Protein AF-A0A1G1VED5-F1 (afdb_monomer_lite)

Foldseek 3Di:
DDDPDPDDDDLQADDPVNVCVVCVVVVFAKDKDFDDPPDDDPQLPAQKKFWADADPVQNNTFIWGRHPSWTFGDPSSQDDPNPVVNDPTGTDNDDPHDTGMIMDGDD

Radius of gyration: 15.88 Å; chains: 1; bounding box: 29×30×59 Å

Organism: NCBI:txid1797520

Structure (mmCIF, N/CA/C/O backbone):
data_AF-A0A1G1VED5-F1
#
_entry.id   AF-A0A1G1VED5-F1
#
loop_
_atom_site.group_PDB
_atom_site.id
_atom_site.type_symbol
_atom_site.label_atom_id
_atom_site.label_alt_id
_atom_site.label_comp_id
_atom_site.label_asym_id
_atom_site.label_entity_id
_atom_site.label_seq_id
_atom_site.pdbx_PDB_ins_code
_atom_site.Cartn_x
_atom_site.Cartn_y
_atom_site.Cartn_z
_atom_site.occupancy
_atom_site.B_iso_or_equiv
_atom_site.auth_seq_id
_atom_site.auth_comp_id
_atom_site.auth_asym_id
_atom_site.auth_atom_id
_atom_site.pdbx_PDB_model_num
ATOM 1 N N . MET A 1 1 ? -8.346 6.902 44.977 1.00 39.25 1 MET A N 1
ATOM 2 C CA . MET A 1 1 ? -7.422 6.256 44.016 1.00 39.25 1 MET A CA 1
ATOM 3 C C . MET A 1 1 ? -7.840 6.660 42.600 1.00 39.25 1 MET A C 1
ATOM 5 O O . MET A 1 1 ? -8.982 6.420 42.235 1.00 39.25 1 MET A O 1
ATOM 9 N N . LYS A 1 2 ? -6.996 7.391 41.855 1.00 36.03 2 LYS A N 1
ATOM 10 C CA . LYS A 1 2 ? -7.331 7.960 40.530 1.00 36.03 2 LYS A CA 1
ATOM 11 C C . LYS A 1 2 ? -7.444 6.848 39.474 1.00 36.03 2 LYS A C 1
ATOM 13 O O . LYS A 1 2 ? -6.492 6.100 39.283 1.00 36.03 2 LYS A O 1
ATOM 18 N N . LEU A 1 3 ? -8.579 6.782 38.772 1.00 39.34 3 LEU A N 1
ATOM 19 C CA . LEU A 1 3 ? -8.781 5.950 37.579 1.00 39.34 3 LEU A CA 1
ATOM 20 C C . LEU A 1 3 ? -7.736 6.331 36.517 1.00 39.34 3 LEU A C 1
ATOM 22 O O . LEU A 1 3 ? -7.744 7.444 35.986 1.00 39.34 3 LEU A O 1
ATOM 26 N N . LEU A 1 4 ? -6.798 5.423 36.244 1.00 42.56 4 LEU A N 1
ATOM 27 C CA . LEU A 1 4 ? -5.772 5.608 35.224 1.00 42.56 4 LEU A CA 1
ATOM 28 C C . LEU A 1 4 ? -6.438 5.674 33.846 1.00 42.56 4 LEU A C 1
ATOM 30 O O . LEU A 1 4 ? -7.007 4.700 33.357 1.00 42.56 4 LEU A O 1
ATOM 34 N N . LYS A 1 5 ? -6.345 6.860 33.236 1.00 44.59 5 LYS A N 1
ATOM 35 C CA . LYS A 1 5 ? -6.710 7.166 31.851 1.00 44.59 5 LYS A CA 1
ATOM 36 C C . LYS A 1 5 ? -6.234 6.040 30.927 1.00 44.59 5 LYS A C 1
ATOM 38 O O . LYS A 1 5 ? -5.043 5.736 30.872 1.00 44.59 5 LYS A O 1
ATOM 43 N N . THR A 1 6 ? -7.165 5.432 30.197 1.00 47.59 6 THR A N 1
ATOM 44 C CA . THR A 1 6 ? -6.905 4.405 29.182 1.00 47.59 6 THR A CA 1
ATOM 45 C C . THR A 1 6 ? -5.777 4.850 28.249 1.00 47.59 6 THR A C 1
ATOM 47 O O . THR A 1 6 ? -5.938 5.822 27.508 1.00 47.59 6 THR A O 1
ATOM 50 N N . LYS A 1 7 ? -4.637 4.145 28.274 1.00 45.62 7 LYS A N 1
ATOM 51 C CA . LYS A 1 7 ? -3.546 4.327 27.306 1.00 45.62 7 LYS A CA 1
ATOM 52 C C . LYS A 1 7 ? -4.120 4.165 25.895 1.00 45.62 7 LYS A C 1
ATOM 54 O O . LYS A 1 7 ? -4.500 3.063 25.502 1.00 45.62 7 LYS A O 1
ATOM 59 N N . GLN A 1 8 ? -4.200 5.254 25.132 1.00 43.66 8 GLN A N 1
ATOM 60 C CA . GLN A 1 8 ? -4.539 5.193 23.712 1.00 43.66 8 GLN A CA 1
ATOM 61 C C . GLN A 1 8 ? -3.521 4.292 23.005 1.00 43.66 8 GLN A C 1
ATOM 63 O O . GLN A 1 8 ? -2.314 4.525 23.061 1.00 43.66 8 GLN A O 1
ATOM 68 N N . LYS A 1 9 ? -4.008 3.232 22.357 1.00 50.09 9 LYS A N 1
ATOM 69 C CA . LYS A 1 9 ? -3.183 2.292 21.596 1.00 50.09 9 LYS A CA 1
ATOM 70 C C . LYS A 1 9 ? -2.670 3.021 20.349 1.00 50.09 9 LYS A C 1
ATOM 72 O O . LYS A 1 9 ? -3.423 3.238 19.403 1.00 50.09 9 LYS A O 1
ATOM 77 N N . ILE A 1 10 ? -1.415 3.465 20.366 1.00 50.50 10 ILE A N 1
ATOM 78 C CA . ILE A 1 10 ? -0.801 4.173 19.236 1.00 50.50 10 ILE A CA 1
ATOM 79 C C . ILE A 1 10 ? -0.595 3.168 18.096 1.00 50.50 10 ILE A C 1
ATOM 81 O O . ILE A 1 10 ? 0.310 2.338 18.132 1.00 50.50 10 ILE A O 1
ATOM 85 N N . TYR A 1 11 ? -1.427 3.240 17.057 1.00 55.09 11 TYR A N 1
ATOM 86 C CA . TYR A 1 11 ? -1.234 2.464 15.832 1.00 55.09 11 TYR A CA 1
ATOM 87 C C . TYR A 1 11 ? -0.180 3.152 14.951 1.00 55.09 11 TYR A C 1
ATOM 89 O O . TYR A 1 11 ? -0.501 3.883 14.004 1.00 55.09 11 TYR A O 1
ATOM 97 N N . LYS A 1 12 ? 1.106 2.929 15.256 1.00 62.94 12 LYS A N 1
ATOM 98 C CA . LYS A 1 12 ? 2.206 3.305 14.356 1.00 62.94 12 LYS A CA 1
ATOM 99 C C . LYS A 1 12 ? 2.199 2.339 13.162 1.00 62.94 12 LYS A C 1
ATOM 101 O O . LYS A 1 12 ? 2.841 1.293 13.165 1.00 62.94 12 LYS A O 1
ATOM 106 N N . GLY A 1 13 ? 1.349 2.630 12.178 1.00 63.25 13 GLY A N 1
ATOM 107 C CA . GLY A 1 13 ? 1.398 1.989 10.860 1.00 63.25 13 GLY A CA 1
ATOM 108 C C . GLY A 1 13 ? 2.689 2.335 10.123 1.00 63.25 13 GLY A C 1
ATOM 109 O O . GLY A 1 13 ? 3.300 3.351 10.451 1.00 63.25 13 GLY A O 1
ATOM 110 N N . SER A 1 14 ? 3.089 1.512 9.150 1.00 69.75 14 SER A N 1
ATOM 111 C CA . SER A 1 14 ? 4.269 1.814 8.334 1.00 69.75 14 SER A CA 1
ATOM 112 C C . SER A 1 14 ? 3.945 2.797 7.226 1.00 69.75 14 SER A C 1
ATOM 114 O O . SER A 1 14 ? 2.886 2.722 6.601 1.00 69.75 14 S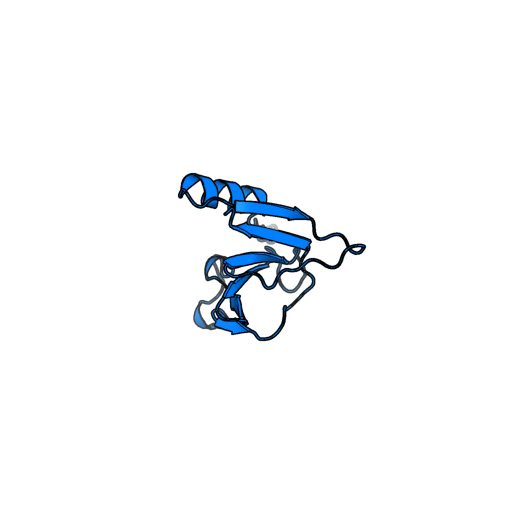ER A O 1
ATOM 116 N N . SER A 1 15 ? 4.856 3.732 6.992 1.00 78.44 15 SER A N 1
ATOM 117 C CA . SER A 1 15 ? 4.754 4.664 5.873 1.00 78.44 15 SER A CA 1
ATOM 118 C C . SER A 1 15 ? 5.183 4.000 4.560 1.00 78.44 15 SER A C 1
ATOM 120 O O . SER A 1 15 ? 5.942 3.034 4.553 1.00 78.44 15 SER A O 1
ATOM 122 N N . CYS A 1 16 ? 4.747 4.548 3.422 1.00 81.94 16 CYS A N 1
ATOM 123 C CA . CYS A 1 16 ? 5.238 4.104 2.113 1.00 81.94 16 CYS A CA 1
ATOM 124 C C . CYS A 1 16 ? 6.748 4.300 1.948 1.00 81.94 16 CYS A C 1
ATOM 126 O O . CYS A 1 16 ? 7.368 3.542 1.215 1.00 81.94 16 CYS A O 1
ATOM 128 N N . ARG A 1 17 ? 7.333 5.302 2.620 1.00 82.62 17 ARG A N 1
ATOM 129 C CA . ARG A 1 17 ? 8.781 5.539 2.592 1.00 82.62 17 ARG A CA 1
ATOM 130 C C . ARG A 1 17 ? 9.533 4.443 3.334 1.00 82.62 17 ARG A C 1
ATOM 132 O O . ARG A 1 17 ? 10.480 3.912 2.786 1.00 82.62 17 ARG A O 1
ATOM 139 N N . GLU A 1 18 ? 9.060 4.061 4.519 1.00 84.94 18 GLU A N 1
ATOM 140 C CA . GLU A 1 18 ? 9.629 2.929 5.266 1.00 84.94 18 GLU A CA 1
ATOM 141 C C . GLU A 1 18 ? 9.534 1.632 4.455 1.00 84.94 18 GLU A C 1
ATOM 143 O O . GLU A 1 18 ? 10.498 0.880 4.391 1.00 84.94 18 GLU A O 1
ATOM 148 N N . LEU A 1 19 ? 8.396 1.385 3.791 1.00 86.69 19 LEU A N 1
ATOM 149 C CA . LEU A 1 19 ? 8.260 0.217 2.921 1.00 86.69 19 LEU A CA 1
ATOM 150 C C . LEU A 1 19 ? 9.226 0.274 1.730 1.00 86.69 19 LEU A C 1
ATOM 152 O O . LEU A 1 19 ? 9.822 -0.740 1.393 1.00 86.69 19 LEU A O 1
ATOM 156 N N 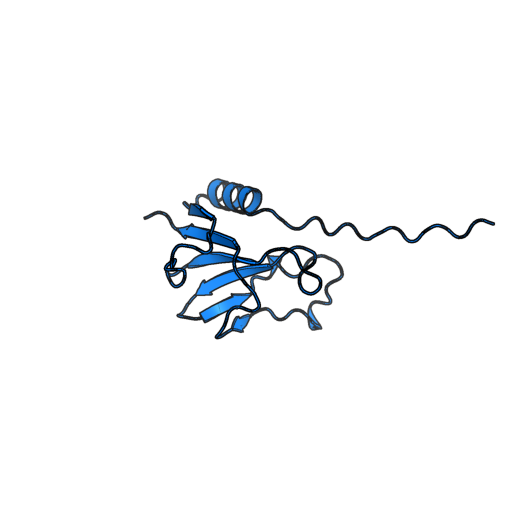. LEU A 1 20 ? 9.396 1.440 1.103 1.00 89.31 20 LEU A N 1
ATOM 157 C CA . LEU A 1 20 ? 10.353 1.609 0.012 1.00 89.31 20 LEU A CA 1
ATOM 158 C C . LEU A 1 20 ? 11.790 1.332 0.469 1.00 89.31 20 LEU A C 1
ATOM 160 O O . LEU A 1 20 ? 12.493 0.604 -0.222 1.00 89.31 20 LEU A O 1
ATOM 164 N N . SER A 1 21 ? 12.201 1.870 1.621 1.00 88.12 21 SER A N 1
ATOM 165 C CA . SER A 1 21 ? 13.522 1.611 2.206 1.00 88.12 21 SER A CA 1
ATOM 166 C C . SER A 1 21 ? 13.740 0.119 2.451 1.00 88.12 21 SER A C 1
ATOM 168 O O . SER A 1 21 ? 14.727 -0.429 1.977 1.00 88.12 21 SER A O 1
ATOM 170 N N . LEU A 1 22 ? 12.768 -0.568 3.063 1.00 89.62 22 LEU A N 1
ATOM 171 C CA . LEU A 1 22 ? 12.842 -2.015 3.292 1.00 89.62 22 LEU A CA 1
ATOM 172 C C . LEU A 1 22 ? 12.956 -2.815 1.987 1.00 89.62 22 LEU A C 1
ATOM 174 O O . LEU A 1 22 ? 13.718 -3.774 1.916 1.00 89.62 22 LEU A O 1
ATOM 178 N N . LEU A 1 23 ? 12.208 -2.439 0.944 1.00 90.12 23 LEU A N 1
ATOM 179 C CA . LEU A 1 23 ? 12.312 -3.092 -0.364 1.00 90.12 23 LEU A CA 1
ATOM 180 C C . LEU A 1 23 ? 13.718 -2.903 -0.953 1.00 90.12 23 LEU A C 1
ATOM 182 O O . LEU A 1 23 ? 14.331 -3.875 -1.385 1.00 90.12 23 LEU A O 1
ATOM 186 N N . GLN A 1 24 ? 14.254 -1.683 -0.901 1.00 90.06 24 GLN A N 1
ATOM 187 C CA . GLN A 1 24 ? 15.593 -1.365 -1.406 1.00 90.06 24 GLN A CA 1
ATOM 188 C C . GLN A 1 24 ? 16.701 -2.105 -0.644 1.00 90.06 24 GLN A C 1
ATOM 190 O O . GLN A 1 24 ? 17.602 -2.651 -1.274 1.00 90.06 24 GLN A O 1
ATOM 195 N N . GLU A 1 25 ? 16.605 -2.187 0.684 1.00 93.25 25 GLU A N 1
ATOM 196 C CA . GLU A 1 25 ? 17.525 -2.953 1.542 1.00 93.25 25 GLU A CA 1
ATOM 197 C C . GLU A 1 2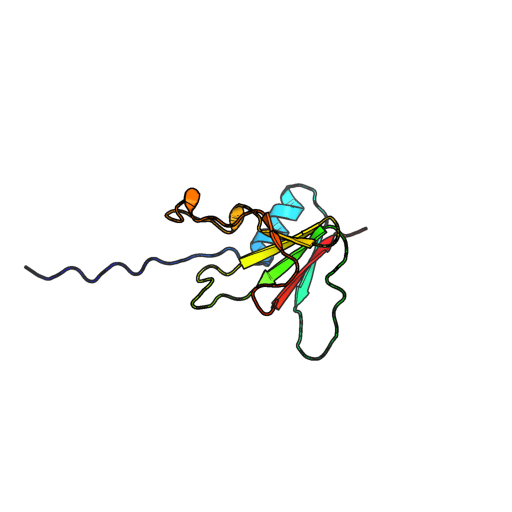5 ? 17.539 -4.449 1.191 1.00 93.25 25 GLU A C 1
ATOM 199 O O . GLU A 1 25 ? 18.564 -5.112 1.317 1.00 93.25 25 GLU A O 1
ATOM 204 N N . ASN A 1 26 ? 16.419 -4.976 0.690 1.00 92.06 26 ASN A N 1
ATOM 205 C CA . ASN A 1 26 ? 16.287 -6.362 0.240 1.00 92.06 26 ASN A CA 1
ATOM 206 C C . ASN A 1 26 ? 16.541 -6.523 -1.270 1.00 92.06 26 ASN A C 1
ATOM 208 O O . ASN A 1 26 ? 16.095 -7.497 -1.873 1.00 92.06 26 ASN A O 1
ATOM 212 N N . SER A 1 27 ? 17.246 -5.572 -1.895 1.00 93.44 27 SER A N 1
ATOM 213 C CA . SER A 1 27 ? 17.578 -5.576 -3.330 1.00 93.44 27 SER A CA 1
ATOM 214 C C . SER A 1 27 ? 16.360 -5.612 -4.266 1.00 93.44 27 SER A C 1
ATOM 216 O O . SER A 1 27 ? 16.471 -5.982 -5.434 1.00 93.44 27 SER A O 1
ATOM 218 N N . LEU A 1 28 ? 15.184 -5.197 -3.785 1.00 91.88 28 LEU A N 1
ATOM 219 C CA . LEU A 1 28 ? 13.980 -5.060 -4.596 1.00 91.88 28 LEU A CA 1
ATOM 220 C C . LEU A 1 28 ? 13.866 -3.619 -5.090 1.00 91.88 28 LEU A C 1
ATOM 222 O O . LEU A 1 28 ? 13.525 -2.689 -4.352 1.00 91.88 28 LEU A O 1
ATOM 226 N N . ALA A 1 29 ? 14.133 -3.431 -6.378 1.00 92.56 29 ALA A N 1
ATOM 227 C CA . ALA A 1 29 ? 14.088 -2.124 -7.008 1.00 92.56 29 ALA A CA 1
ATOM 228 C C . ALA A 1 29 ? 12.632 -1.668 -7.208 1.00 92.56 29 ALA A C 1
ATOM 230 O O . ALA A 1 29 ? 11.898 -2.217 -8.023 1.00 92.56 29 ALA A O 1
ATOM 231 N N . TYR A 1 30 ? 12.213 -0.640 -6.466 1.00 94.31 30 TYR A N 1
ATOM 232 C CA . TYR A 1 30 ? 10.885 -0.030 -6.584 1.00 94.31 30 TYR A CA 1
ATOM 233 C C . TYR A 1 30 ? 10.970 1.494 -6.734 1.00 94.31 30 TYR A C 1
ATOM 235 O O . TYR A 1 30 ? 11.922 2.147 -6.297 1.00 94.31 30 TYR A O 1
ATOM 243 N N . ASN A 1 31 ? 9.936 2.067 -7.342 1.00 90.94 31 ASN A N 1
ATOM 244 C CA . ASN A 1 31 ? 9.611 3.492 -7.333 1.00 90.94 31 ASN A CA 1
ATOM 245 C C . ASN A 1 31 ? 8.312 3.710 -6.563 1.00 90.94 31 ASN A C 1
ATOM 247 O O . ASN A 1 31 ? 7.460 2.834 -6.568 1.00 90.94 31 ASN A O 1
ATOM 251 N N . TYR A 1 32 ? 8.103 4.888 -5.971 1.00 90.19 32 TYR A N 1
ATOM 252 C CA . TYR A 1 32 ? 6.827 5.242 -5.339 1.00 90.19 32 TYR A CA 1
ATOM 253 C C . TYR A 1 32 ? 6.234 6.510 -5.955 1.00 90.19 32 TYR A C 1
ATOM 255 O O . TYR A 1 32 ? 6.960 7.421 -6.353 1.00 90.19 32 TYR A O 1
ATOM 263 N N . LYS A 1 33 ? 4.903 6.583 -6.032 1.00 90.44 33 LYS A N 1
ATOM 264 C CA . LYS A 1 33 ? 4.165 7.746 -6.543 1.00 90.44 33 LYS A CA 1
ATOM 265 C C . LYS A 1 33 ? 2.952 8.048 -5.676 1.00 90.44 33 LYS A C 1
ATOM 267 O O . LYS A 1 33 ? 2.284 7.145 -5.173 1.00 90.44 33 LYS A O 1
ATOM 272 N N . TYR A 1 34 ? 2.648 9.337 -5.533 1.00 91.31 34 TYR A N 1
ATOM 273 C CA . TYR A 1 34 ? 1.389 9.798 -4.955 1.00 91.31 34 TYR A CA 1
ATOM 274 C C . TYR A 1 34 ? 0.273 9.741 -6.000 1.00 91.31 34 TYR A C 1
ATOM 276 O O . TYR A 1 34 ? 0.389 10.327 -7.079 1.00 91.31 34 TYR A O 1
ATOM 284 N N . LEU A 1 35 ? -0.825 9.070 -5.660 1.00 91.00 35 LEU A N 1
ATOM 285 C CA . LEU A 1 35 ? -1.980 8.907 -6.536 1.00 91.00 35 LEU A CA 1
ATOM 286 C C . LEU A 1 35 ? -2.909 10.115 -6.386 1.00 91.00 35 LEU A C 1
ATOM 288 O O . LEU A 1 35 ? -3.848 10.131 -5.586 1.00 91.00 35 LEU A O 1
ATOM 292 N N . SER A 1 36 ? -2.618 11.176 -7.138 1.00 83.25 36 SER A N 1
ATOM 293 C CA . SER A 1 36 ? -3.466 12.370 -7.150 1.00 83.25 36 SER A CA 1
ATOM 294 C C . SER A 1 36 ? -4.823 12.084 -7.807 1.00 83.25 36 SER A C 1
ATOM 296 O O . SER A 1 36 ? -4.930 11.260 -8.711 1.00 83.25 36 SER A O 1
ATOM 298 N N . LYS A 1 37 ? -5.875 12.808 -7.389 1.00 74.50 37 LYS A N 1
ATOM 299 C CA . LYS A 1 37 ? -7.239 12.643 -7.933 1.00 74.50 37 LYS A CA 1
ATOM 300 C C . LYS A 1 37 ? -7.368 12.996 -9.425 1.00 74.50 37 LYS A C 1
ATOM 302 O O . LYS A 1 37 ? -8.373 12.645 -10.021 1.00 74.50 37 LYS A O 1
ATOM 307 N N . LYS A 1 38 ? -6.408 13.736 -9.989 1.00 69.88 38 LYS A N 1
ATOM 308 C CA . LYS A 1 38 ? -6.501 14.336 -11.332 1.00 69.88 38 LYS A CA 1
ATOM 309 C C . LYS A 1 38 ? -5.987 13.426 -12.453 1.00 69.88 38 LYS A C 1
ATOM 311 O O . LYS A 1 38 ? -6.171 13.759 -13.614 1.00 69.88 38 LYS A O 1
ATOM 316 N N . LYS A 1 39 ? -5.309 12.322 -12.125 1.00 74.12 39 LYS A N 1
ATOM 317 C CA . LYS A 1 39 ? -4.730 11.395 -13.107 1.00 74.12 39 LYS A CA 1
ATOM 318 C C . LYS A 1 39 ? -5.283 9.992 -12.885 1.00 74.12 39 LYS A C 1
ATOM 320 O O . LYS A 1 39 ? -5.337 9.533 -11.744 1.00 74.12 39 LYS A O 1
ATOM 325 N N . SER A 1 40 ? -5.660 9.312 -13.966 1.00 74.12 40 SER A N 1
ATOM 326 C CA . SER A 1 40 ? -5.850 7.863 -13.945 1.00 74.12 40 SER A CA 1
ATOM 327 C C . SER A 1 40 ? -4.475 7.210 -13.863 1.00 74.12 40 SER A C 1
ATOM 329 O O . SER A 1 40 ? -3.621 7.439 -14.720 1.00 74.12 40 SER A O 1
ATOM 331 N N . TRP A 1 41 ? -4.248 6.420 -12.824 1.00 78.44 41 TRP A N 1
ATOM 332 C CA . TRP A 1 41 ? -3.014 5.663 -12.668 1.00 78.44 41 TRP A CA 1
ATOM 333 C C . TRP A 1 41 ? -3.300 4.212 -13.031 1.00 78.44 41 TRP A C 1
ATOM 335 O O . TRP A 1 41 ? -4.240 3.633 -12.487 1.00 78.44 41 TRP A O 1
ATOM 345 N N . LYS A 1 42 ? -2.491 3.635 -13.924 1.00 83.38 42 LYS A N 1
ATOM 346 C CA . LYS A 1 42 ? -2.422 2.180 -14.076 1.00 83.38 42 LYS A CA 1
ATOM 347 C C . LYS A 1 42 ? -1.795 1.641 -12.797 1.00 83.38 42 LYS A C 1
ATOM 349 O O . LYS A 1 42 ? -0.668 1.996 -12.466 1.00 83.38 42 LYS A O 1
ATOM 354 N N . ILE A 1 43 ? -2.588 0.931 -12.006 1.00 88.56 43 ILE A N 1
ATOM 355 C CA . ILE A 1 43 ? -2.179 0.354 -10.712 1.00 88.56 43 ILE A CA 1
ATOM 356 C C . ILE A 1 43 ? -2.279 -1.175 -10.728 1.00 88.56 43 ILE A C 1
ATOM 358 O O . ILE A 1 43 ? -1.986 -1.829 -9.737 1.00 88.56 43 ILE A O 1
ATOM 362 N N . ASP A 1 44 ? -2.694 -1.723 -11.859 1.00 87.00 44 ASP A N 1
ATOM 363 C CA . ASP A 1 44 ? -2.915 -3.124 -12.191 1.00 87.00 44 ASP A CA 1
ATOM 364 C C . ASP A 1 44 ? -1.699 -3.755 -12.895 1.00 87.00 44 ASP A C 1
ATOM 366 O O . ASP A 1 44 ? -1.811 -4.756 -13.603 1.00 87.00 44 ASP A O 1
ATOM 370 N N . GLU A 1 45 ? -0.510 -3.194 -12.677 1.00 90.50 45 GLU A N 1
ATOM 371 C CA . GLU A 1 45 ? 0.750 -3.790 -13.117 1.00 90.50 45 GLU A CA 1
ATOM 372 C C . GLU A 1 45 ? 1.212 -4.851 -12.100 1.00 90.50 45 GLU A C 1
ATOM 374 O O . GLU A 1 45 ? 1.090 -4.626 -10.887 1.00 90.50 45 GLU A O 1
ATOM 379 N N . PRO A 1 46 ? 1.727 -6.016 -12.542 1.00 92.56 46 PRO A N 1
ATOM 380 C CA . PRO A 1 46 ? 2.184 -7.076 -11.646 1.00 92.56 46 PRO A CA 1
ATOM 381 C C . PRO A 1 46 ? 3.120 -6.573 -10.546 1.00 92.56 46 PRO A C 1
ATOM 383 O O . PRO A 1 46 ? 4.029 -5.789 -10.799 1.00 92.56 46 PRO A O 1
ATOM 386 N N . LEU A 1 47 ? 2.897 -7.052 -9.320 1.00 93.06 47 LEU A N 1
ATOM 387 C CA . LEU A 1 47 ? 3.668 -6.706 -8.121 1.00 93.06 47 LEU A CA 1
ATOM 388 C C . LEU A 1 47 ? 3.566 -5.234 -7.687 1.00 93.06 47 LEU A C 1
ATOM 390 O O . LEU A 1 47 ? 4.244 -4.830 -6.744 1.00 93.06 47 LEU A O 1
ATOM 394 N N . THR A 1 48 ? 2.670 -4.444 -8.286 1.00 94.56 48 THR A N 1
ATOM 395 C CA . THR A 1 48 ? 2.359 -3.102 -7.780 1.00 94.56 48 THR A CA 1
ATOM 396 C C . THR A 1 48 ? 1.839 -3.193 -6.354 1.00 94.56 48 THR A C 1
ATOM 398 O O . THR A 1 48 ? 0.872 -3.905 -6.074 1.00 94.56 48 THR A O 1
ATOM 401 N N . ILE A 1 49 ? 2.448 -2.436 -5.446 1.00 94.88 49 ILE A N 1
ATOM 402 C CA . ILE A 1 49 ? 2.010 -2.339 -4.056 1.00 94.88 49 ILE A CA 1
ATOM 403 C C . ILE A 1 49 ? 1.296 -1.012 -3.874 1.00 94.88 49 ILE A C 1
ATOM 405 O O . ILE A 1 49 ? 1.878 0.048 -4.065 1.00 94.88 49 ILE A O 1
ATOM 409 N N . ILE A 1 50 ? 0.048 -1.033 -3.442 1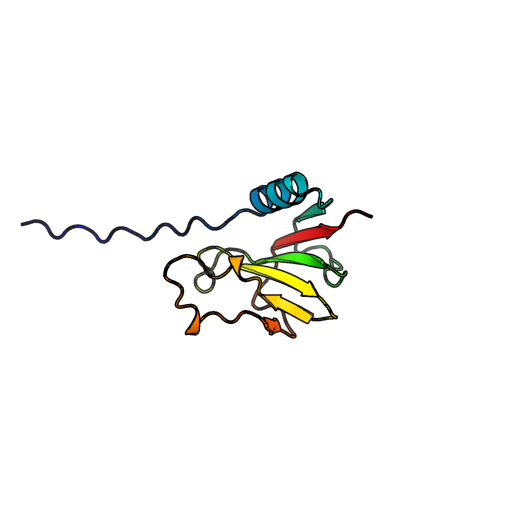.00 94.19 50 ILE A N 1
ATOM 410 C CA . ILE A 1 50 ? -0.686 0.186 -3.118 1.00 94.19 50 ILE A CA 1
ATOM 411 C C . ILE A 1 50 ? -0.812 0.366 -1.614 1.00 94.19 50 ILE A C 1
ATOM 413 O O . ILE A 1 50 ? -0.809 -0.592 -0.842 1.00 94.19 50 ILE A O 1
ATOM 417 N N . TYR A 1 51 ? -0.996 1.614 -1.205 1.00 93.25 51 TYR A N 1
ATOM 418 C CA . TYR A 1 51 ? -1.313 1.965 0.168 1.00 93.25 51 TYR A CA 1
ATOM 419 C C . TYR A 1 51 ? -2.615 2.753 0.242 1.00 93.25 51 TYR A C 1
ATOM 421 O O . TYR A 1 51 ? -2.783 3.802 -0.392 1.00 93.25 51 TYR A O 1
ATOM 429 N N . ILE A 1 52 ? -3.523 2.257 1.073 1.00 91.00 52 ILE A N 1
ATOM 430 C CA . ILE A 1 52 ? -4.769 2.905 1.459 1.00 91.00 52 ILE A CA 1
ATOM 431 C C . ILE A 1 52 ? -4.522 3.683 2.748 1.00 91.00 52 ILE A C 1
ATOM 433 O O . ILE A 1 52 ? -3.989 3.165 3.734 1.00 91.00 52 ILE A O 1
ATOM 437 N N . LYS A 1 53 ? -4.940 4.952 2.741 1.00 87.12 53 LYS A N 1
ATOM 438 C CA . LYS A 1 53 ? -4.762 5.866 3.872 1.00 87.12 53 LYS A CA 1
ATOM 439 C C . LYS A 1 53 ? -5.418 5.317 5.141 1.00 87.12 53 LYS A C 1
ATOM 441 O O . LYS A 1 53 ? -6.466 4.671 5.098 1.00 87.12 53 LYS A O 1
ATOM 446 N N . LYS A 1 54 ? -4.834 5.685 6.284 1.00 87.06 54 LYS A N 1
ATOM 447 C CA . LYS A 1 54 ? -5.427 5.495 7.609 1.00 87.06 54 LYS A CA 1
ATOM 448 C C . LYS A 1 54 ? -6.893 5.941 7.639 1.00 87.06 54 LYS A C 1
ATOM 450 O O . LYS A 1 54 ? -7.230 7.020 7.151 1.00 87.06 54 LYS A O 1
ATOM 455 N N . SER A 1 55 ? -7.747 5.118 8.232 1.00 85.56 55 SER A N 1
ATOM 456 C CA . SER A 1 55 ? -9.182 5.368 8.411 1.00 85.56 55 SER A CA 1
ATOM 457 C C . SER A 1 55 ? -9.687 4.672 9.677 1.00 85.56 55 SER A C 1
ATOM 459 O O . SER A 1 55 ? -8.952 3.893 10.282 1.00 85.56 55 SER A O 1
ATOM 461 N N . LYS A 1 56 ? -10.956 4.887 10.059 1.00 84.19 56 LYS A N 1
ATOM 462 C CA . LYS A 1 56 ? -11.584 4.142 11.170 1.00 84.19 56 LYS A CA 1
ATOM 463 C C . LYS A 1 56 ? -11.483 2.618 10.978 1.00 84.19 56 LYS A C 1
ATOM 465 O O . LYS A 1 56 ? -11.299 1.895 11.947 1.00 84.19 56 LYS A O 1
ATOM 470 N N . LYS A 1 57 ? -11.566 2.144 9.726 1.00 83.56 57 LYS A N 1
ATOM 471 C CA . LYS A 1 57 ? -11.443 0.723 9.357 1.00 83.56 57 LYS A CA 1
ATOM 472 C C . LYS A 1 57 ? -9.990 0.235 9.345 1.00 83.56 57 LYS A C 1
ATOM 474 O O . LYS A 1 57 ? -9.727 -0.893 9.742 1.00 83.56 57 LYS A O 1
ATOM 479 N N . TYR A 1 58 ? -9.062 1.084 8.904 1.00 84.44 58 TYR A N 1
ATOM 480 C CA . TYR A 1 58 ? -7.634 0.779 8.791 1.00 84.44 58 TYR A CA 1
ATOM 481 C C . TYR A 1 58 ? -6.815 1.787 9.602 1.00 84.44 58 TYR A C 1
ATOM 483 O O . TYR A 1 58 ? -6.251 2.719 9.028 1.00 84.44 58 TYR A O 1
ATOM 491 N N . PRO A 1 59 ? -6.746 1.660 10.937 1.00 82.31 59 PRO A N 1
ATOM 492 C CA . PRO A 1 59 ? -6.120 2.676 11.788 1.00 82.31 59 PRO A CA 1
ATOM 493 C C . PRO A 1 59 ? -4.609 2.821 11.536 1.00 82.31 59 PRO A C 1
ATOM 495 O O . PRO A 1 59 ? -4.047 3.903 11.699 1.00 82.31 59 PRO A O 1
ATOM 498 N N . ALA A 1 60 ? -3.957 1.752 11.074 1.00 82.38 60 ALA A N 1
ATOM 499 C CA . ALA A 1 60 ? -2.551 1.741 10.676 1.00 82.38 60 ALA A CA 1
ATOM 500 C C . ALA A 1 60 ? -2.333 2.022 9.174 1.00 82.38 60 ALA A C 1
ATOM 502 O O . ALA A 1 60 ? -1.190 2.073 8.731 1.00 82.38 60 ALA A O 1
ATOM 503 N N . GLY A 1 61 ? -3.401 2.244 8.402 1.00 86.94 61 GLY A N 1
ATOM 504 C CA . GLY A 1 61 ? -3.352 2.172 6.944 1.00 86.94 61 GLY A CA 1
ATOM 505 C C . GLY A 1 61 ? -3.397 0.719 6.486 1.00 86.94 61 GLY A C 1
ATOM 506 O O . GLY A 1 61 ? -3.538 -0.185 7.313 1.00 86.94 61 GLY A O 1
ATOM 507 N N . HIS A 1 62 ? -3.359 0.500 5.175 1.00 90.12 62 HIS A N 1
ATOM 508 C CA . HIS A 1 62 ? -3.545 -0.839 4.619 1.00 90.12 62 HIS A CA 1
ATOM 509 C C . HIS A 1 62 ? -2.845 -0.974 3.271 1.00 90.12 62 HIS A C 1
ATOM 511 O O . HIS A 1 62 ? -3.091 -0.174 2.369 1.00 90.12 62 HIS A O 1
ATOM 517 N N . PHE A 1 63 ? -1.970 -1.962 3.139 1.00 92.00 63 PHE A N 1
ATOM 518 C CA . PHE A 1 63 ? -1.257 -2.257 1.900 1.00 92.00 63 PHE A CA 1
ATOM 519 C C . PHE A 1 63 ? -1.983 -3.337 1.103 1.00 92.00 63 PHE A C 1
ATOM 521 O O . PHE A 1 63 ? -2.575 -4.229 1.697 1.00 92.00 63 PHE A O 1
ATOM 528 N N . LEU A 1 64 ? -1.926 -3.302 -0.224 1.00 93.75 64 LEU A N 1
ATOM 529 C CA . LEU A 1 64 ? -2.308 -4.441 -1.065 1.00 93.75 64 LEU A CA 1
ATOM 530 C C . LEU A 1 64 ? -1.294 -4.601 -2.192 1.00 93.75 64 LEU A C 1
ATOM 532 O O . LEU A 1 64 ? -0.711 -3.613 -2.627 1.00 93.75 64 LEU A O 1
ATOM 536 N N . VAL A 1 65 ? -1.116 -5.828 -2.672 1.00 94.00 65 VAL A N 1
ATOM 537 C CA . VAL A 1 65 ? -0.251 -6.144 -3.818 1.00 94.00 65 VAL A CA 1
ATOM 538 C C . VAL A 1 65 ? -1.107 -6.610 -4.985 1.00 94.00 65 VAL A C 1
ATOM 540 O O . VAL A 1 65 ? -1.995 -7.436 -4.790 1.00 94.00 65 VAL A O 1
ATOM 543 N N . TRP A 1 66 ? -0.852 -6.120 -6.193 1.00 94.81 66 TRP A N 1
ATOM 544 C CA . TRP A 1 66 ? -1.463 -6.669 -7.398 1.00 94.81 66 TRP A CA 1
ATOM 545 C C . TRP A 1 66 ? -0.741 -7.949 -7.818 1.00 94.81 66 TRP A C 1
ATOM 547 O O . TRP A 1 66 ? 0.444 -7.938 -8.153 1.00 94.81 66 TRP A O 1
ATOM 557 N N . TYR A 1 67 ? -1.444 -9.077 -7.784 1.00 92.00 67 TYR A N 1
ATOM 558 C CA . TYR A 1 67 ? -0.882 -10.380 -8.122 1.00 92.00 67 TYR A CA 1
ATOM 559 C C . TYR A 1 67 ? -1.937 -11.265 -8.787 1.00 92.00 67 TYR A C 1
ATOM 561 O O . TYR A 1 67 ? -3.056 -11.384 -8.288 1.00 92.00 67 TYR A O 1
ATOM 569 N N . ARG A 1 68 ? -1.585 -11.894 -9.919 1.00 90.00 68 ARG A N 1
ATOM 570 C CA . ARG A 1 68 ? -2.489 -12.749 -10.721 1.00 90.00 68 ARG A CA 1
ATOM 571 C C . ARG A 1 68 ? -3.851 -12.089 -10.996 1.00 90.00 68 ARG A C 1
ATOM 573 O O . ARG A 1 68 ? -4.900 -12.703 -10.800 1.00 90.00 68 ARG A O 1
ATOM 580 N N . ASN A 1 69 ? -3.822 -10.829 -11.429 1.00 90.38 69 ASN A N 1
ATOM 581 C CA . ASN A 1 69 ? -5.000 -10.016 -11.754 1.00 90.38 69 ASN A CA 1
ATOM 582 C C . ASN A 1 69 ? -5.981 -9.810 -10.586 1.00 90.38 69 ASN A C 1
ATOM 584 O O . ASN A 1 69 ? -7.187 -9.656 -10.790 1.00 90.38 69 ASN A O 1
ATOM 588 N N . LYS A 1 70 ? -5.479 -9.862 -9.348 1.00 92.62 70 LYS A N 1
ATOM 589 C CA . LYS A 1 70 ? -6.254 -9.660 -8.122 1.00 92.62 70 LYS A CA 1
ATOM 590 C C . LYS A 1 70 ? -5.448 -8.855 -7.113 1.00 92.62 70 LYS A C 1
ATOM 592 O O . LYS A 1 70 ? -4.218 -8.873 -7.108 1.00 92.62 70 LYS A O 1
ATOM 597 N N . TRP A 1 71 ? -6.150 -8.200 -6.199 1.00 94.06 71 TRP A N 1
ATOM 598 C CA . TRP A 1 71 ? -5.530 -7.536 -5.060 1.00 94.06 71 TRP A CA 1
ATOM 599 C C . TRP A 1 71 ? -5.300 -8.528 -3.932 1.00 94.06 71 TRP A C 1
ATOM 601 O O . TRP A 1 71 ? -6.235 -9.179 -3.486 1.00 94.06 71 TRP A O 1
ATOM 611 N N . MET A 1 72 ? -4.075 -8.641 -3.446 1.00 92.81 72 MET A N 1
ATOM 612 C CA . MET A 1 72 ? -3.708 -9.530 -2.353 1.00 92.81 72 MET A CA 1
ATOM 613 C C . MET A 1 72 ? -3.458 -8.728 -1.079 1.00 92.81 72 MET A C 1
ATOM 615 O O . MET A 1 72 ? -2.698 -7.761 -1.092 1.00 92.81 72 MET A O 1
ATOM 619 N N . ASP A 1 73 ? -4.071 -9.153 0.024 1.00 89.56 73 ASP A N 1
ATOM 620 C CA . ASP A 1 73 ? -3.801 -8.632 1.364 1.00 89.56 73 ASP A CA 1
ATOM 621 C C . ASP A 1 73 ? -2.524 -9.274 1.951 1.00 89.56 73 ASP A C 1
ATOM 623 O O . ASP A 1 73 ? -2.558 -10.454 2.320 1.00 89.56 73 ASP A O 1
ATOM 627 N N . PRO A 1 74 ? -1.402 -8.538 2.087 1.00 84.06 74 PRO A N 1
ATOM 628 C CA . PRO A 1 74 ? -0.207 -9.048 2.742 1.00 84.06 74 PRO A CA 1
ATOM 629 C C . PRO A 1 74 ? -0.398 -9.179 4.256 1.00 84.06 74 PRO A C 1
ATOM 631 O O . PRO A 1 74 ? -1.125 -8.413 4.898 1.00 84.06 74 PRO A O 1
ATOM 634 N N . TRP A 1 75 ? 0.344 -10.113 4.852 1.00 77.38 75 TRP A N 1
ATOM 635 C CA . TRP A 1 75 ? 0.287 -10.394 6.288 1.00 77.38 75 TRP A CA 1
ATOM 636 C C . TRP A 1 75 ? 0.729 -9.204 7.155 1.00 77.38 75 TRP A C 1
ATOM 638 O O . TRP A 1 75 ? 0.248 -9.040 8.273 1.00 77.38 75 TRP A O 1
ATOM 648 N N . ILE A 1 76 ? 1.564 -8.311 6.610 1.00 75.75 76 ILE A N 1
ATOM 649 C CA . ILE A 1 76 ? 2.051 -7.093 7.281 1.00 75.75 76 ILE A CA 1
ATOM 650 C C . ILE A 1 76 ? 0.929 -6.135 7.731 1.00 75.75 76 ILE A C 1
ATOM 652 O O . ILE A 1 76 ? 1.142 -5.305 8.623 1.00 75.75 76 ILE A O 1
ATOM 656 N N . ASN A 1 77 ? -0.272 -6.255 7.152 1.00 78.12 77 ASN A N 1
ATOM 657 C CA . ASN A 1 77 ? -1.448 -5.486 7.566 1.00 78.12 77 ASN A CA 1
ATOM 658 C C . ASN A 1 77 ? -2.010 -5.922 8.930 1.00 78.12 77 ASN A C 1
ATOM 660 O O . ASN A 1 77 ? -2.716 -5.150 9.581 1.00 78.12 77 ASN A O 1
ATOM 664 N N . PHE A 1 78 ? -1.705 -7.136 9.392 1.00 74.38 78 PHE A N 1
ATOM 665 C CA . PHE A 1 78 ? -2.295 -7.732 10.593 1.00 74.38 78 PHE A CA 1
ATOM 666 C C . PHE A 1 78 ? -1.336 -7.633 11.784 1.00 74.38 78 PHE A C 1
ATOM 668 O O . PHE A 1 78 ? -0.748 -8.614 12.227 1.00 74.38 78 PHE A O 1
ATOM 675 N N . ARG A 1 79 ? -1.155 -6.411 12.302 1.00 66.94 79 ARG A N 1
ATOM 676 C CA . ARG A 1 79 ? -0.241 -6.133 13.428 1.00 66.94 79 ARG A CA 1
ATOM 677 C C . ARG A 1 79 ? -0.824 -6.523 14.795 1.00 66.94 79 ARG A C 1
ATOM 679 O O . ARG A 1 79 ? -2.038 -6.565 14.985 1.00 66.94 79 ARG A O 1
ATOM 686 N N . VAL A 1 80 ? 0.087 -6.760 15.744 1.00 51.44 80 VAL A N 1
ATOM 687 C CA . VAL A 1 80 ? -0.076 -7.136 17.166 1.00 51.44 80 VAL A CA 1
ATOM 688 C C . VAL A 1 80 ? -1.468 -6.871 17.770 1.00 51.44 80 VAL A C 1
ATOM 690 O O . VAL A 1 80 ? -1.929 -5.733 17.893 1.00 51.44 80 VAL A O 1
ATOM 693 N N . GLY A 1 81 ? -2.125 -7.946 18.214 1.00 57.22 81 GLY A N 1
ATOM 694 C CA . GLY A 1 81 ? -3.485 -7.936 18.767 1.00 57.22 81 GLY A CA 1
ATOM 695 C C . GLY A 1 81 ? -4.593 -8.126 17.723 1.00 57.22 81 GLY A C 1
ATOM 696 O O . GLY A 1 81 ? -5.742 -8.364 18.100 1.00 57.22 81 GLY A O 1
ATOM 697 N N . ALA A 1 82 ? -4.273 -8.077 16.424 1.00 54.06 82 ALA A N 1
ATOM 698 C CA . ALA A 1 82 ? -5.133 -8.622 15.382 1.00 54.06 82 ALA A CA 1
ATOM 699 C C . ALA A 1 82 ? -5.161 -10.146 15.541 1.00 54.06 82 ALA A C 1
ATOM 701 O O . ALA A 1 82 ? -4.171 -10.823 15.281 1.00 54.06 82 ALA A O 1
ATOM 702 N N . LYS A 1 83 ? -6.282 -10.695 16.022 1.00 57.38 83 LYS A N 1
ATOM 703 C CA . LYS A 1 83 ? -6.494 -12.147 16.040 1.00 57.38 83 LYS A CA 1
ATOM 704 C C . LYS A 1 83 ? -6.225 -12.657 14.622 1.00 57.38 83 LYS A C 1
ATOM 706 O O . LYS A 1 83 ? -6.957 -12.256 13.723 1.00 57.38 83 LYS A O 1
ATOM 711 N N . VAL A 1 84 ? -5.216 -13.507 14.416 1.00 59.66 84 VAL A N 1
ATOM 712 C CA . VAL A 1 84 ? -4.903 -14.078 13.088 1.00 59.66 84 VAL A CA 1
ATOM 713 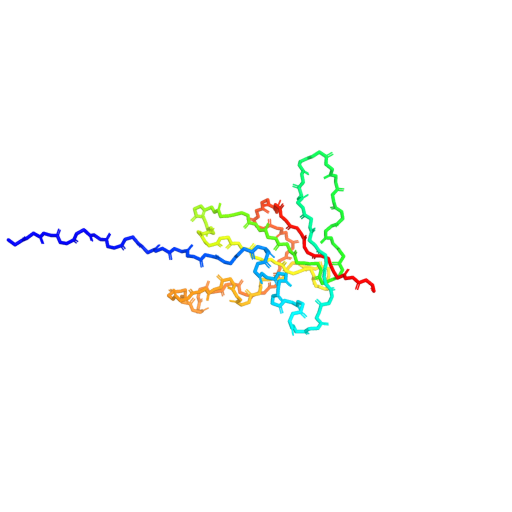C C . VAL A 1 84 ? -6.139 -14.769 12.501 1.00 59.66 84 VAL A C 1
ATOM 715 O O . VAL A 1 84 ? -6.428 -14.609 11.327 1.00 59.66 84 VAL A O 1
ATOM 718 N N . ALA A 1 85 ? -6.978 -15.377 13.347 1.00 59.66 85 ALA A N 1
ATOM 719 C CA . ALA A 1 85 ? -8.288 -15.921 12.967 1.00 59.66 85 ALA A CA 1
ATOM 720 C C . ALA A 1 85 ? -9.271 -14.896 12.349 1.00 59.66 85 ALA A C 1
ATOM 722 O O . ALA A 1 85 ? -10.240 -15.272 11.700 1.00 59.66 85 ALA A O 1
ATOM 723 N N . LYS A 1 86 ? -9.061 -13.593 12.572 1.00 58.81 86 LYS A N 1
ATOM 724 C CA . LYS A 1 86 ? -9.816 -12.485 11.961 1.00 58.81 86 LYS A CA 1
ATOM 725 C C . LYS A 1 86 ? -9.040 -11.792 10.837 1.00 58.81 86 LYS A C 1
ATOM 727 O O . LYS A 1 86 ? -9.589 -10.885 10.205 1.00 58.81 86 LYS A O 1
ATOM 732 N N . ALA A 1 87 ? -7.780 -12.163 10.611 1.00 60.00 87 ALA A N 1
ATOM 733 C CA . ALA A 1 87 ? -7.005 -11.660 9.494 1.00 60.00 87 ALA A CA 1
ATOM 734 C C . ALA A 1 87 ? -7.623 -12.186 8.197 1.00 60.00 87 ALA A C 1
ATOM 736 O O . ALA A 1 87 ? -7.796 -13.386 8.016 1.00 60.00 87 ALA A O 1
ATOM 737 N N . LYS A 1 88 ? -7.982 -11.273 7.297 1.00 61.06 88 LYS A N 1
ATOM 738 C CA . LYS A 1 88 ? -8.398 -11.616 5.936 1.00 61.06 88 LYS A CA 1
ATOM 739 C C . LYS A 1 88 ? -7.190 -11.426 5.022 1.00 61.06 88 LYS A C 1
ATOM 741 O O . LYS A 1 88 ? -7.149 -10.437 4.300 1.00 61.06 88 LYS A O 1
ATOM 746 N N . SER A 1 89 ? -6.176 -12.285 5.136 1.00 67.31 89 SER A N 1
ATOM 747 C CA . SER A 1 89 ? -5.123 -12.386 4.119 1.00 67.31 89 SER A CA 1
ATOM 748 C C . SER A 1 89 ? -5.661 -13.224 2.956 1.00 67.31 89 SER A C 1
ATOM 750 O O . SER A 1 89 ? -6.298 -14.254 3.168 1.00 67.31 89 SER A O 1
ATOM 752 N N . GLY A 1 90 ? -5.495 -12.752 1.723 1.00 80.75 90 GLY A N 1
ATOM 753 C CA . GLY A 1 90 ? -6.050 -13.424 0.548 1.00 80.75 90 GLY A CA 1
ATOM 754 C C . GLY A 1 90 ? -6.316 -12.487 -0.622 1.00 80.75 90 GLY A C 1
ATOM 755 O O . GLY A 1 90 ? -6.012 -11.295 -0.564 1.00 80.75 90 GLY A O 1
ATOM 756 N N . PHE A 1 91 ? -6.875 -13.048 -1.694 1.00 90.12 91 PHE A N 1
ATOM 757 C CA . PHE A 1 91 ? -7.219 -12.298 -2.895 1.00 90.12 91 PHE A CA 1
ATOM 758 C C . PHE A 1 91 ? -8.568 -11.591 -2.774 1.00 90.12 91 PHE A C 1
ATOM 760 O O . PHE A 1 91 ? -9.546 -12.132 -2.260 1.00 90.12 91 PHE A O 1
ATOM 767 N N . ARG A 1 92 ? -8.628 -10.395 -3.342 1.00 89.56 92 ARG A N 1
ATOM 768 C CA . ARG A 1 92 ? -9.802 -9.549 -3.495 1.00 89.56 92 ARG A CA 1
ATOM 769 C C . ARG A 1 92 ? -9.925 -9.136 -4.948 1.00 89.56 92 ARG A C 1
ATOM 771 O O . ARG A 1 92 ? -8.927 -8.894 -5.625 1.00 89.56 92 ARG A O 1
ATOM 778 N N . LYS A 1 93 ? -11.171 -9.022 -5.398 1.00 86.56 93 LYS A N 1
ATOM 779 C CA . LYS A 1 93 ? -11.486 -8.459 -6.709 1.00 86.56 93 LYS A CA 1
ATOM 780 C C . LYS A 1 93 ? -11.235 -6.949 -6.719 1.00 86.56 93 LYS A C 1
ATOM 782 O O . LYS A 1 93 ? -10.519 -6.456 -7.579 1.00 86.56 93 LYS A O 1
ATOM 787 N N . ASP A 1 94 ? -11.735 -6.255 -5.696 1.00 89.56 94 ASP A N 1
ATOM 788 C CA . ASP A 1 94 ? -11.742 -4.793 -5.639 1.00 89.56 94 ASP A CA 1
ATOM 789 C C . ASP A 1 94 ? -10.948 -4.232 -4.457 1.00 89.56 94 ASP A C 1
ATOM 791 O O . ASP A 1 94 ? -10.775 -4.869 -3.408 1.00 89.56 94 ASP A O 1
ATOM 795 N N . LEU A 1 95 ? -10.511 -2.983 -4.616 1.00 90.56 95 LEU A N 1
ATOM 796 C CA . LEU A 1 95 ? -9.845 -2.238 -3.561 1.00 90.56 95 LEU A CA 1
ATOM 797 C C . LEU A 1 95 ? -10.805 -1.906 -2.422 1.00 90.5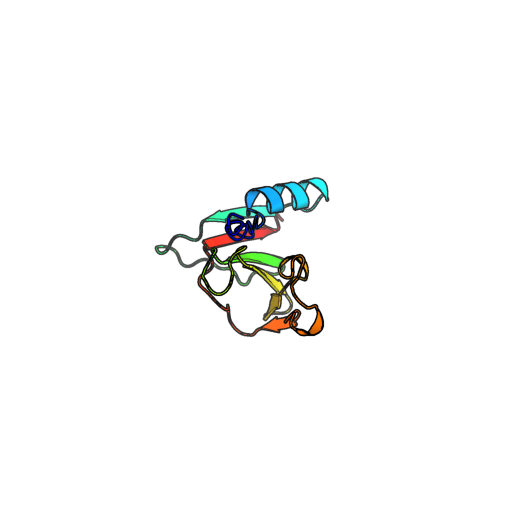6 95 LEU A C 1
ATOM 799 O O . LEU A 1 95 ? -11.860 -1.317 -2.651 1.00 90.56 95 LEU A O 1
ATOM 803 N N . PRO A 1 96 ? -10.435 -2.179 -1.159 1.00 89.50 96 PRO A N 1
ATOM 804 C CA . PRO A 1 96 ? -11.328 -1.938 -0.033 1.00 89.50 96 PRO A CA 1
ATOM 805 C C . PRO A 1 96 ? -11.380 -0.467 0.415 1.00 89.50 96 PRO A C 1
ATOM 807 O O . PRO A 1 96 ? -11.907 -0.173 1.492 1.00 89.50 96 PRO A O 1
ATOM 810 N N . GLY A 1 97 ? -10.786 0.442 -0.357 1.00 88.56 97 GLY A N 1
ATOM 811 C CA . GLY A 1 97 ? -10.693 1.865 -0.074 1.00 88.56 97 GLY A CA 1
ATOM 812 C C . GLY A 1 97 ? -9.857 2.593 -1.122 1.00 88.56 97 GLY A C 1
ATOM 813 O O . GLY A 1 97 ? -9.234 1.978 -1.985 1.00 88.56 97 GLY A O 1
ATOM 814 N N . LYS A 1 98 ? -9.836 3.925 -1.035 1.00 89.12 98 LYS A N 1
ATOM 815 C CA . LYS A 1 98 ? -9.104 4.765 -1.982 1.00 89.12 98 LYS A CA 1
ATOM 816 C C . LYS A 1 98 ? -7.588 4.652 -1.760 1.00 89.12 98 LYS A C 1
ATOM 818 O O . LYS A 1 98 ? -7.125 5.024 -0.674 1.00 89.12 98 LYS A O 1
ATOM 823 N N . PRO A 1 99 ? -6.811 4.206 -2.761 1.00 91.56 99 PRO A N 1
ATOM 824 C CA . PRO A 1 99 ? -5.363 4.204 -2.656 1.00 91.56 99 PRO A CA 1
ATOM 825 C C . PRO A 1 99 ? -4.846 5.646 -2.748 1.00 91.56 99 PRO A C 1
ATOM 827 O O . PRO A 1 99 ? -5.417 6.487 -3.447 1.00 91.56 99 PRO A O 1
ATOM 830 N N . ILE A 1 100 ? -3.785 5.948 -2.004 1.00 92.44 100 ILE A N 1
ATOM 831 C CA . ILE A 1 100 ? -3.147 7.275 -1.994 1.00 92.44 100 ILE A CA 1
ATOM 832 C C . ILE A 1 100 ? -1.692 7.233 -2.454 1.00 92.44 100 ILE A C 1
ATOM 834 O O . ILE A 1 100 ? -1.175 8.242 -2.924 1.00 92.44 100 ILE A O 1
ATOM 838 N N . TYR A 1 101 ? -1.047 6.073 -2.371 1.00 93.19 101 TYR A N 1
ATOM 839 C CA . TYR A 1 101 ? 0.279 5.840 -2.926 1.00 93.19 101 TYR A CA 1
ATOM 840 C C . TYR A 1 101 ? 0.305 4.497 -3.647 1.00 93.19 101 TYR A C 1
ATOM 842 O O . TYR A 1 101 ? -0.413 3.574 -3.255 1.00 93.19 101 TYR A O 1
ATOM 850 N N . ALA A 1 102 ? 1.156 4.407 -4.663 1.00 93.62 102 ALA A N 1
ATOM 851 C CA . ALA A 1 102 ? 1.530 3.163 -5.318 1.00 93.62 102 ALA A CA 1
ATOM 852 C C . ALA A 1 102 ? 3.054 3.054 -5.365 1.00 93.62 102 ALA A C 1
ATOM 854 O O . ALA A 1 102 ? 3.743 4.060 -5.554 1.00 93.62 102 ALA A O 1
ATOM 855 N N . LEU A 1 103 ? 3.557 1.842 -5.176 1.00 94.00 103 LEU A N 1
ATOM 856 C CA . LEU A 1 103 ? 4.929 1.449 -5.395 1.00 94.00 103 LEU A CA 1
ATOM 857 C C . LEU A 1 103 ? 4.948 0.495 -6.590 1.00 94.00 103 LEU A C 1
ATOM 859 O O . LEU A 1 103 ? 4.226 -0.499 -6.592 1.00 94.00 103 LEU A O 1
ATOM 863 N N . PHE A 1 104 ? 5.772 0.807 -7.580 1.00 93.06 104 PHE A N 1
ATOM 864 C CA . PHE A 1 104 ? 5.909 0.050 -8.819 1.00 93.06 104 PHE A CA 1
ATOM 865 C C . PHE A 1 104 ? 7.294 -0.591 -8.862 1.00 93.06 104 PHE A C 1
ATOM 867 O O . PHE A 1 104 ? 8.259 0.111 -8.528 1.00 93.06 104 PHE A O 1
ATOM 874 N N . PRO A 1 105 ? 7.419 -1.863 -9.277 1.00 92.50 105 PRO A N 1
ATOM 875 C CA . PRO A 1 105 ? 8.717 -2.439 -9.598 1.00 92.50 105 PRO A CA 1
ATOM 876 C C . PRO A 1 105 ? 9.442 -1.566 -10.628 1.00 92.50 105 PRO A C 1
ATOM 878 O O . PRO A 1 105 ? 8.821 -1.030 -11.550 1.00 92.50 105 PRO A O 1
ATOM 881 N N . LYS A 1 106 ? 10.750 -1.382 -10.458 1.00 87.50 106 LYS A N 1
ATOM 882 C CA . LYS A 1 106 ? 11.594 -0.859 -11.533 1.00 87.50 106 LYS A CA 1
ATOM 883 C C . LYS A 1 106 ? 11.897 -2.004 -12.510 1.00 87.50 106 LYS A C 1
ATOM 885 O O . LYS A 1 106 ? 12.100 -3.120 -12.030 1.00 87.50 106 LYS A O 1
ATOM 890 N N . PRO A 1 107 ? 11.894 -1.741 -13.828 1.00 73.12 107 PRO A N 1
ATOM 891 C CA . PRO A 1 107 ? 12.470 -2.667 -14.794 1.00 73.12 107 PRO A CA 1
ATOM 892 C C . PRO A 1 107 ? 13.972 -2.854 -14.552 1.00 73.12 107 PRO A C 1
ATOM 894 O O . PRO A 1 107 ? 14.593 -1.940 -13.952 1.00 73.12 107 PRO A O 1
#

Sequence (107 aa):
MKLLKTKQKIYKGSSCRELLSLLQENSLAYNYKYLSKKKSWKIDEPLTIIYIKKSKKYPAGHFLVWYRNKWMDPWINFRVGAKVAKAKSGFRKDLPGKPIYALFPKP

Secondary structure (DSSP, 8-state):
------------PPPHHHHHHHHHHTT--EEEEE--TTS-----STT-EEEEPP-SS-TT-EEEEEETTEEEE-GGGS-TTS-GGG---EEESS-SS-EEEEEEE--

pLDDT: mean 79.8, std 15.98, range [36.03, 94.88]